Protein AF-A0A529QCH9-F1 (afdb_monomer)

pLDDT: mean 93.93, std 7.93, range [54.91, 98.25]

Structure (mmCIF, N/CA/C/O backbone):
data_AF-A0A529QCH9-F1
#
_entry.id   AF-A0A529QCH9-F1
#
loop_
_atom_site.group_PDB
_atom_site.id
_atom_site.type_symbol
_atom_site.label_atom_id
_atom_site.label_alt_id
_atom_site.label_comp_id
_atom_site.label_asym_id
_atom_site.label_entity_id
_atom_site.label_seq_id
_atom_site.pdbx_PDB_ins_code
_atom_site.Cartn_x
_atom_site.Cartn_y
_atom_site.Cartn_z
_atom_site.occupancy
_atom_site.B_iso_or_equiv
_atom_site.auth_seq_id
_atom_site.auth_comp_id
_atom_site.auth_asym_id
_atom_site.auth_atom_id
_atom_site.pdbx_PDB_model_num
ATOM 1 N N . TYR A 1 1 ? 5.874 15.852 8.436 1.00 75.69 1 TYR A N 1
ATOM 2 C CA . TYR A 1 1 ? 4.615 16.433 7.906 1.00 75.69 1 TYR A CA 1
ATOM 3 C C . TYR A 1 1 ? 3.655 15.337 7.453 1.00 75.69 1 TYR A C 1
ATOM 5 O O . TYR A 1 1 ? 2.592 15.223 8.047 1.00 75.69 1 TYR A O 1
ATOM 13 N N . TYR A 1 2 ? 4.035 14.491 6.486 1.00 88.88 2 TYR A N 1
ATOM 14 C CA . TYR A 1 2 ? 3.192 13.389 5.994 1.00 88.88 2 TYR A CA 1
ATOM 15 C C . TYR A 1 2 ? 2.826 12.339 7.052 1.00 88.88 2 TYR A C 1
ATOM 17 O O . TYR A 1 2 ? 1.695 11.874 7.067 1.00 88.88 2 TYR A O 1
ATOM 25 N N . GLU A 1 3 ? 3.727 12.028 7.984 1.00 90.94 3 GLU A N 1
ATOM 26 C CA . GLU A 1 3 ? 3.478 11.019 9.028 1.00 90.94 3 GLU A CA 1
ATOM 27 C C . GLU A 1 3 ? 2.285 11.353 9.936 1.00 90.94 3 GLU A C 1
ATOM 29 O O . GLU A 1 3 ? 1.510 10.470 10.289 1.00 90.94 3 GLU A O 1
ATOM 34 N N . HIS A 1 4 ? 2.072 12.630 10.274 1.00 92.94 4 HIS A N 1
ATOM 35 C CA . HIS A 1 4 ? 0.917 13.028 11.088 1.00 92.94 4 HIS A CA 1
ATOM 36 C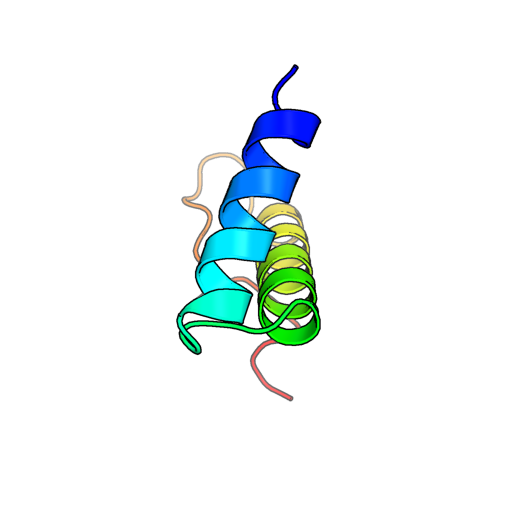 C . HIS A 1 4 ? -0.404 12.878 10.331 1.00 92.94 4 HIS A C 1
ATOM 38 O O . HIS A 1 4 ? -1.413 12.489 10.917 1.00 92.94 4 HIS A O 1
ATOM 44 N N . TRP A 1 5 ? -0.394 13.163 9.028 1.00 94.94 5 TRP A N 1
ATOM 45 C CA . TRP A 1 5 ? -1.550 12.944 8.163 1.00 94.94 5 TRP A CA 1
ATOM 46 C C . T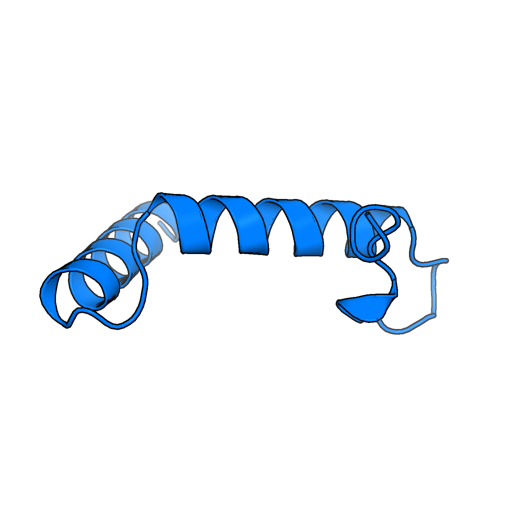RP A 1 5 ? -1.843 11.455 7.986 1.00 94.94 5 TRP A C 1
ATOM 48 O O . TRP A 1 5 ? -3.000 11.049 8.077 1.00 94.94 5 TRP A O 1
ATOM 58 N N . LEU A 1 6 ? -0.802 10.644 7.800 1.00 93.25 6 LEU A N 1
ATOM 59 C CA . LEU A 1 6 ? -0.921 9.196 7.685 1.00 93.25 6 LEU A CA 1
ATOM 60 C C . LEU A 1 6 ? -1.514 8.586 8.962 1.00 93.25 6 LEU A C 1
ATOM 62 O O . LEU A 1 6 ? -2.521 7.889 8.890 1.00 93.25 6 LEU A O 1
ATOM 66 N N . ALA A 1 7 ? -0.985 8.951 10.132 1.00 94.12 7 ALA A N 1
ATOM 67 C CA . ALA A 1 7 ? -1.497 8.475 11.416 1.00 94.12 7 ALA A CA 1
ATOM 68 C C . ALA A 1 7 ? -2.974 8.854 11.644 1.00 94.12 7 ALA A C 1
ATOM 70 O O . ALA A 1 7 ? -3.758 8.068 12.180 1.00 94.12 7 ALA A O 1
ATOM 71 N N . ALA A 1 8 ? -3.381 10.058 11.224 1.00 95.56 8 ALA A N 1
ATOM 72 C CA . ALA A 1 8 ? -4.778 10.476 11.297 1.00 95.56 8 ALA A CA 1
ATOM 73 C C . ALA A 1 8 ? -5.679 9.633 10.377 1.00 95.56 8 ALA A C 1
ATOM 75 O O . ALA A 1 8 ? -6.771 9.234 10.789 1.00 95.56 8 ALA A O 1
ATOM 76 N N . LEU A 1 9 ? -5.223 9.331 9.159 1.00 95.50 9 LEU A N 1
ATOM 77 C CA . LEU A 1 9 ? -5.959 8.507 8.203 1.00 95.50 9 LEU A CA 1
ATOM 78 C C . LEU A 1 9 ? -6.090 7.053 8.677 1.00 95.50 9 LEU A C 1
ATOM 80 O O . LEU A 1 9 ? -7.195 6.515 8.670 1.00 95.50 9 LEU A O 1
ATOM 84 N N . GLU A 1 10 ? -5.005 6.443 9.154 1.00 95.88 10 GLU A N 1
ATOM 85 C CA . GLU A 1 10 ? -5.008 5.086 9.722 1.00 95.88 10 GLU A CA 1
ATOM 86 C C . GLU A 1 10 ? -6.003 4.964 10.879 1.00 95.88 10 GLU A C 1
ATOM 88 O O . GLU A 1 10 ? -6.796 4.022 10.945 1.00 95.88 10 GLU A O 1
ATOM 93 N N . LYS A 1 11 ? -6.041 5.973 11.757 1.00 95.62 11 LYS A N 1
ATOM 94 C CA . LYS A 1 11 ? -7.023 6.033 12.842 1.00 95.62 11 LYS A CA 1
ATOM 95 C C . LYS A 1 11 ? -8.458 6.081 12.314 1.00 95.62 11 LYS A C 1
ATOM 97 O O . LYS A 1 11 ? -9.329 5.415 12.871 1.00 95.62 11 LYS A O 1
ATOM 102 N N . LEU A 1 12 ? -8.727 6.859 11.265 1.00 97.31 12 LEU A N 1
ATOM 103 C CA . LEU A 1 12 ? -10.063 6.938 10.669 1.00 97.31 12 LEU A CA 1
ATOM 104 C C . LEU A 1 12 ? -10.495 5.610 10.041 1.00 97.31 12 LEU A C 1
ATOM 106 O O . LEU A 1 12 ? -11.653 5.228 10.203 1.00 97.31 12 LEU A O 1
ATOM 110 N N . LEU A 1 13 ? -9.587 4.907 9.360 1.00 96.44 13 LEU A N 1
ATOM 111 C CA . LEU A 1 13 ? -9.858 3.585 8.786 1.00 96.44 13 LEU A CA 1
ATOM 112 C C . LEU A 1 13 ? -10.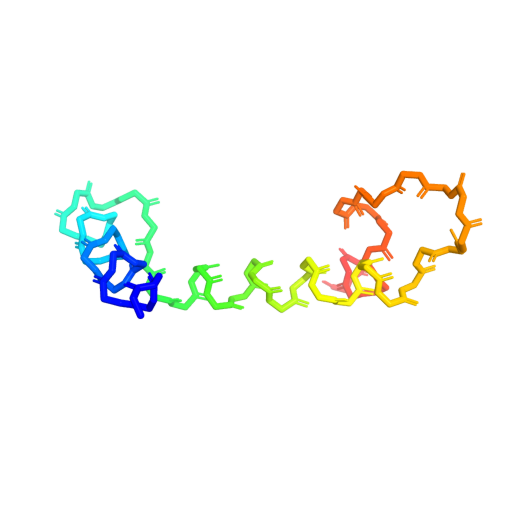221 2.569 9.872 1.00 96.4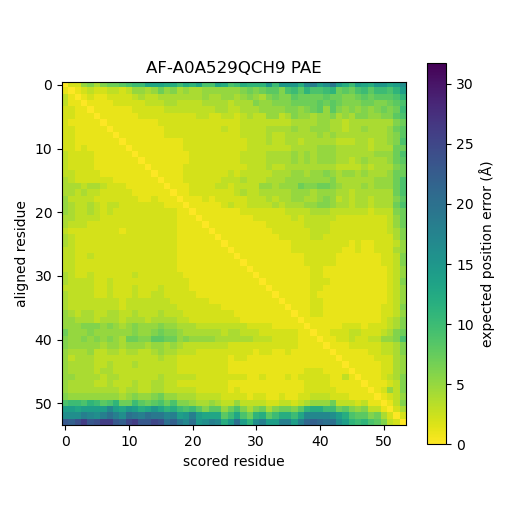4 13 LEU A C 1
ATOM 114 O O . LEU A 1 13 ? -11.230 1.874 9.737 1.00 96.44 13 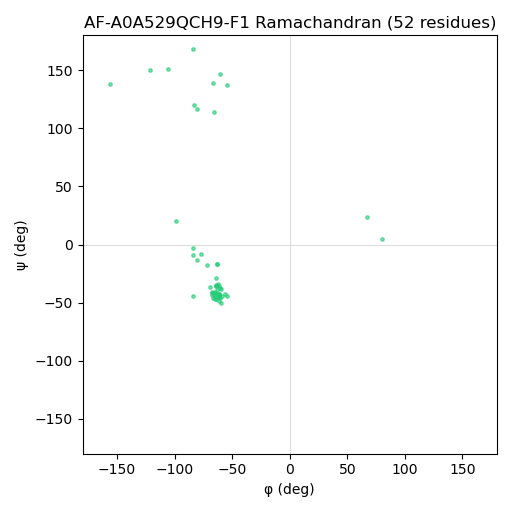LEU A O 1
ATOM 118 N N . ALA A 1 14 ? -9.466 2.556 10.974 1.00 96.06 14 ALA A N 1
ATOM 119 C CA . ALA A 1 14 ? -9.715 1.664 12.101 1.00 96.06 14 ALA A CA 1
ATOM 120 C C . ALA A 1 14 ? -11.056 1.965 12.790 1.00 96.06 14 ALA A C 1
ATOM 122 O O . ALA A 1 14 ? -11.859 1.062 13.007 1.00 96.06 14 ALA A O 1
ATOM 123 N N . VAL A 1 15 ? -11.346 3.241 13.079 1.00 97.31 15 VAL A N 1
ATOM 124 C CA . VAL A 1 15 ? -12.613 3.660 13.714 1.00 97.31 15 VAL A CA 1
ATOM 125 C C . VAL A 1 15 ? -13.826 3.325 12.843 1.00 97.31 15 VAL A C 1
ATOM 127 O O . VAL A 1 15 ? -14.891 3.008 13.365 1.00 97.31 15 VAL A O 1
ATOM 130 N N . LYS A 1 16 ? -13.677 3.386 11.518 1.00 96.81 16 LYS A N 1
ATOM 131 C CA . LYS A 1 16 ? -14.741 3.049 10.563 1.00 96.81 16 LYS A CA 1
ATOM 132 C C . LYS A 1 16 ? -14.843 1.548 10.265 1.00 96.81 16 LYS A C 1
ATOM 134 O O . LYS A 1 16 ? -15.731 1.167 9.511 1.00 96.81 16 LYS A O 1
ATOM 139 N N . GLY A 1 17 ? -13.959 0.717 10.822 1.00 95.50 17 GLY A N 1
ATOM 140 C CA . GLY A 1 17 ? -13.930 -0.726 10.571 1.00 95.50 17 GLY A CA 1
ATOM 141 C C . GLY A 1 17 ? -13.544 -1.105 9.137 1.00 95.50 17 GLY A C 1
ATOM 142 O O . GLY A 1 17 ? -13.920 -2.176 8.679 1.00 95.50 17 GLY A O 1
ATOM 143 N N . VAL A 1 18 ? -12.837 -0.226 8.416 1.00 97.12 18 VAL A N 1
ATOM 144 C CA . VAL A 1 18 ? -12.431 -0.460 7.017 1.00 97.12 18 VAL A CA 1
ATOM 145 C C . VAL A 1 18 ? -11.145 -1.280 6.940 1.00 97.12 18 VAL A C 1
ATOM 147 O O . VAL A 1 18 ? -11.050 -2.194 6.130 1.00 97.12 18 VAL A O 1
ATOM 150 N N . ALA A 1 19 ? -10.157 -0.938 7.767 1.00 95.88 19 ALA A N 1
ATOM 151 C CA . ALA A 1 19 ? -8.880 -1.636 7.874 1.00 95.88 19 ALA A CA 1
ATOM 152 C C . ALA A 1 19 ? -8.269 -1.366 9.252 1.00 95.88 19 ALA A C 1
ATOM 154 O O . ALA A 1 19 ? -8.324 -0.237 9.750 1.00 95.88 19 ALA A O 1
ATOM 155 N N . GLY A 1 20 ? -7.703 -2.397 9.875 1.00 95.38 20 GLY A N 1
ATOM 156 C CA . GLY A 1 20 ? -6.939 -2.276 11.109 1.00 95.38 20 GLY A CA 1
ATOM 157 C C . GLY A 1 20 ? -5.483 -1.895 10.848 1.00 95.38 20 GLY A C 1
ATOM 158 O O . GLY A 1 20 ? -4.987 -1.977 9.726 1.00 95.38 20 GLY A O 1
ATOM 159 N N . LYS A 1 21 ? -4.763 -1.528 11.914 1.00 92.94 21 LYS A N 1
ATOM 160 C CA . LYS A 1 21 ? -3.329 -1.215 11.826 1.00 92.94 21 LYS A CA 1
ATOM 161 C C . LYS A 1 21 ? -2.524 -2.352 11.183 1.00 92.94 21 LYS A C 1
ATOM 163 O O . LYS A 1 21 ? -1.716 -2.093 10.305 1.00 92.94 21 LYS A O 1
ATOM 168 N N . ASN A 1 22 ? -2.790 -3.598 11.573 1.00 94.75 22 ASN A N 1
ATOM 169 C CA . ASN A 1 22 ? -2.073 -4.753 11.030 1.00 94.75 22 ASN A CA 1
ATOM 170 C C . ASN A 1 22 ? -2.326 -4.951 9.528 1.00 94.75 22 ASN A C 1
ATOM 172 O O . ASN A 1 22 ? -1.411 -5.349 8.817 1.00 94.75 22 ASN A O 1
ATOM 176 N N . ASP A 1 23 ? -3.536 -4.653 9.045 1.00 95.19 23 ASP A N 1
ATOM 177 C CA . ASP A 1 23 ? -3.871 -4.757 7.621 1.00 95.19 23 ASP A CA 1
ATOM 178 C C . ASP A 1 23 ? -3.101 -3.707 6.812 1.00 95.19 23 ASP A C 1
ATOM 180 O O . ASP A 1 23 ? -2.526 -4.014 5.768 1.00 95.19 23 ASP A O 1
ATOM 184 N N . VAL A 1 24 ? -3.045 -2.472 7.327 1.00 95.44 24 VAL A N 1
ATOM 185 C CA . VAL A 1 24 ? -2.280 -1.376 6.716 1.00 95.44 24 VAL A CA 1
ATOM 186 C C . VAL A 1 24 ? -0.783 -1.685 6.730 1.00 95.44 24 VAL A C 1
ATOM 188 O O . VAL A 1 24 ? -0.136 -1.560 5.693 1.00 95.44 24 VAL A O 1
ATOM 191 N N . ASP A 1 25 ? -0.246 -2.141 7.863 1.00 95.12 25 ASP A N 1
ATOM 192 C CA . ASP A 1 25 ? 1.170 -2.493 8.007 1.00 95.12 25 ASP A CA 1
ATOM 193 C C . ASP A 1 25 ? 1.550 -3.643 7.052 1.00 95.12 25 ASP A C 1
ATOM 195 O O . ASP A 1 25 ? 2.586 -3.590 6.384 1.00 95.12 25 ASP A O 1
ATOM 199 N N . ALA A 1 26 ? 0.695 -4.664 6.926 1.00 95.88 26 ALA A N 1
ATOM 200 C CA . ALA A 1 26 ? 0.914 -5.782 6.011 1.00 95.88 26 ALA A CA 1
ATOM 201 C C . ALA A 1 26 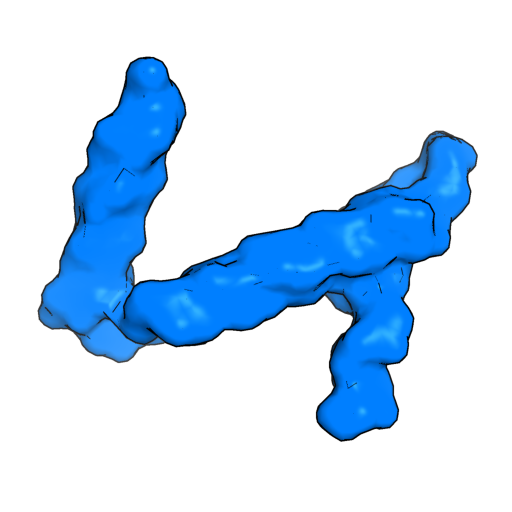? 0.893 -5.337 4.542 1.00 95.88 26 ALA A C 1
ATOM 203 O O . ALA A 1 26 ? 1.760 -5.743 3.763 1.00 95.88 26 ALA A O 1
ATOM 204 N N . LEU A 1 27 ? -0.063 -4.483 4.167 1.00 96.06 27 LEU A N 1
ATOM 205 C CA . LEU A 1 27 ? -0.171 -3.957 2.810 1.00 96.06 27 LEU A CA 1
ATOM 206 C C . LEU A 1 27 ? 1.006 -3.035 2.467 1.00 96.06 27 LEU A C 1
ATOM 208 O O . LEU A 1 27 ? 1.548 -3.127 1.368 1.00 96.06 27 LEU A O 1
ATOM 212 N N . ALA A 1 28 ? 1.444 -2.190 3.402 1.00 96.31 28 ALA A N 1
ATOM 213 C CA . ALA A 1 28 ? 2.624 -1.346 3.230 1.00 96.31 28 ALA A CA 1
ATOM 214 C C . ALA A 1 28 ? 3.884 -2.193 3.000 1.00 96.31 28 ALA A C 1
ATOM 216 O O . ALA A 1 28 ? 4.624 -1.948 2.047 1.00 96.31 28 ALA A O 1
ATOM 217 N N . ALA A 1 29 ? 4.078 -3.246 3.801 1.00 97.19 29 ALA A N 1
ATOM 218 C CA . ALA A 1 29 ? 5.192 -4.173 3.632 1.00 97.19 29 ALA A CA 1
ATOM 219 C C . ALA A 1 29 ? 5.125 -4.938 2.295 1.00 97.19 29 ALA A C 1
ATOM 221 O O . ALA A 1 29 ? 6.158 -5.204 1.682 1.00 97.19 29 ALA A O 1
ATOM 222 N N . ALA A 1 30 ? 3.926 -5.297 1.823 1.00 98.00 30 ALA A N 1
ATOM 223 C CA . ALA A 1 30 ? 3.744 -5.923 0.513 1.00 98.00 30 ALA A CA 1
ATOM 224 C C . ALA A 1 30 ? 4.134 -4.975 -0.630 1.00 98.00 30 ALA A C 1
ATOM 226 O O . ALA A 1 30 ? 4.886 -5.361 -1.523 1.00 98.00 30 ALA A O 1
ATOM 227 N N . TRP A 1 31 ? 3.710 -3.710 -0.563 1.00 97.94 31 TRP A N 1
ATOM 228 C CA . TRP A 1 31 ? 4.110 -2.687 -1.531 1.00 97.94 31 TRP A CA 1
ATOM 229 C C . TRP A 1 31 ? 5.612 -2.401 -1.514 1.00 97.94 31 TRP A C 1
ATOM 231 O O . TRP A 1 31 ? 6.204 -2.231 -2.578 1.00 97.94 31 TRP A O 1
ATOM 241 N N . GLU A 1 32 ? 6.244 -2.381 -0.339 1.00 98.00 32 GLU A N 1
ATOM 242 C CA . GLU A 1 32 ? 7.697 -2.228 -0.213 1.00 98.00 32 GLU A CA 1
ATOM 243 C C . GLU A 1 32 ? 8.429 -3.371 -0.931 1.00 98.00 32 GLU A C 1
ATOM 245 O O . GLU A 1 32 ? 9.279 -3.131 -1.793 1.00 98.00 32 GLU A O 1
ATOM 250 N N . ARG A 1 33 ? 8.043 -4.624 -0.664 1.00 97.88 33 ARG A N 1
ATOM 251 C CA . ARG A 1 33 ? 8.623 -5.792 -1.343 1.00 97.88 33 ARG A CA 1
ATOM 252 C C . ARG A 1 33 ? 8.372 -5.777 -2.851 1.00 97.88 33 ARG A C 1
ATOM 254 O O . ARG A 1 33 ? 9.300 -6.040 -3.614 1.00 97.88 33 ARG A O 1
ATOM 261 N N . ALA A 1 34 ? 7.161 -5.428 -3.285 1.00 98.25 34 ALA A N 1
ATOM 262 C CA . ALA A 1 34 ? 6.825 -5.278 -4.698 1.00 98.25 34 ALA A CA 1
ATOM 263 C C . ALA A 1 34 ? 7.700 -4.220 -5.387 1.00 98.25 34 ALA A C 1
ATOM 265 O O . ALA A 1 34 ? 8.219 -4.458 -6.479 1.00 98.25 34 ALA A O 1
ATOM 266 N N . ALA A 1 35 ? 7.915 -3.069 -4.744 1.00 97.94 35 ALA A N 1
ATOM 267 C CA . ALA A 1 35 ? 8.788 -2.018 -5.256 1.00 97.94 35 ALA A CA 1
ATOM 268 C C . ALA A 1 35 ? 10.234 -2.510 -5.407 1.00 97.94 35 ALA A C 1
ATOM 270 O O . ALA A 1 35 ? 10.838 -2.302 -6.457 1.00 97.94 35 ALA A O 1
ATOM 271 N N . HIS A 1 36 ? 10.762 -3.226 -4.408 1.00 97.56 36 HIS A N 1
ATOM 272 C CA . HIS A 1 36 ? 12.102 -3.818 -4.462 1.00 97.56 36 HIS A CA 1
ATOM 273 C C . HIS A 1 36 ? 12.259 -4.891 -5.547 1.00 97.56 36 HIS A C 1
ATOM 275 O O . HIS A 1 36 ? 13.327 -5.001 -6.148 1.00 97.56 36 HIS A O 1
ATOM 281 N N . ALA A 1 37 ? 11.217 -5.681 -5.803 1.00 97.19 37 ALA A N 1
ATOM 282 C CA . ALA A 1 37 ? 11.234 -6.738 -6.811 1.00 97.19 37 ALA A CA 1
ATOM 283 C C . ALA A 1 37 ? 11.005 -6.224 -8.245 1.00 97.19 37 ALA A C 1
ATOM 285 O O . ALA A 1 37 ? 11.244 -6.957 -9.205 1.00 97.19 37 ALA A O 1
ATOM 286 N N . THR A 1 38 ? 10.551 -4.978 -8.413 1.00 97.88 38 THR A N 1
ATOM 287 C CA . THR A 1 38 ? 10.237 -4.401 -9.725 1.00 97.88 38 THR A CA 1
ATOM 288 C C . THR A 1 38 ? 11.504 -3.856 -10.399 1.00 97.88 38 THR A C 1
ATOM 290 O O . THR A 1 38 ? 12.117 -2.921 -9.882 1.00 97.88 38 THR A O 1
ATOM 293 N N . PRO A 1 39 ? 11.898 -4.357 -11.587 1.00 97.56 39 PRO A N 1
ATOM 294 C CA . PRO A 1 39 ? 13.019 -3.792 -12.332 1.00 97.56 39 PRO A CA 1
ATOM 295 C C . PRO A 1 39 ? 12.786 -2.324 -12.707 1.00 97.56 39 PRO A C 1
ATOM 297 O O . PRO A 1 39 ? 11.667 -1.918 -13.028 1.00 97.56 39 PRO A O 1
ATOM 300 N N . HIS A 1 40 ? 13.856 -1.529 -12.752 1.00 95.31 40 HIS A N 1
ATOM 301 C CA . HIS A 1 40 ? 13.764 -0.131 -13.173 1.00 95.31 40 HIS A CA 1
ATOM 302 C C . HIS A 1 40 ? 13.101 0.014 -14.554 1.00 95.31 40 HIS A C 1
ATOM 304 O O . HIS A 1 40 ? 13.381 -0.739 -15.487 1.00 95.31 40 HIS A O 1
ATOM 310 N N . GLY A 1 41 ? 12.213 1.003 -14.683 1.00 96.44 41 GLY A N 1
ATOM 311 C CA . GLY A 1 41 ? 11.451 1.249 -15.911 1.00 96.44 41 GLY A CA 1
ATOM 312 C C . GLY A 1 41 ? 10.230 0.340 -16.101 1.00 96.44 41 GLY A C 1
ATOM 313 O O . GLY A 1 41 ? 9.578 0.418 -17.143 1.00 96.44 41 GLY A O 1
ATOM 314 N N . LYS A 1 42 ? 9.899 -0.512 -15.123 1.00 97.94 42 LYS A N 1
ATOM 315 C CA . LYS A 1 42 ? 8.650 -1.285 -15.085 1.00 97.94 42 LYS A CA 1
ATOM 316 C C . LYS A 1 42 ? 7.686 -0.708 -14.039 1.00 97.94 42 LYS A C 1
ATOM 318 O O . LYS A 1 42 ? 8.138 -0.098 -13.071 1.00 97.94 42 LYS A O 1
ATOM 323 N N . PRO A 1 43 ? 6.364 -0.854 -14.236 1.00 97.88 43 PRO A N 1
ATOM 324 C CA . PRO A 1 43 ? 5.384 -0.428 -13.244 1.00 97.88 43 PRO A CA 1
ATOM 325 C C . PRO A 1 43 ? 5.495 -1.278 -11.975 1.00 97.88 43 PRO A C 1
ATOM 327 O O . PRO A 1 43 ? 5.640 -2.499 -12.054 1.00 97.88 43 PRO A O 1
ATOM 330 N N . ILE A 1 44 ? 5.388 -0.626 -10.816 1.00 97.69 44 ILE A N 1
ATOM 331 C CA . ILE A 1 44 ? 5.272 -1.307 -9.526 1.00 97.69 44 ILE A CA 1
ATOM 332 C C . ILE A 1 44 ? 3.812 -1.722 -9.369 1.00 97.69 44 ILE A C 1
ATOM 334 O O . ILE A 1 44 ? 2.923 -0.872 -9.327 1.00 97.69 44 ILE A O 1
ATOM 338 N N . LEU A 1 45 ? 3.579 -3.026 -9.310 1.00 97.75 45 LEU A N 1
ATOM 339 C CA . LEU A 1 45 ? 2.272 -3.640 -9.116 1.00 97.75 45 LEU A CA 1
ATOM 340 C C . LEU A 1 45 ? 2.327 -4.510 -7.857 1.00 97.75 45 LEU A C 1
ATOM 342 O O . LEU A 1 45 ? 3.392 -5.037 -7.541 1.00 97.75 45 LEU A O 1
ATOM 346 N N . LEU A 1 46 ? 1.215 -4.673 -7.138 1.00 96.62 46 LEU A N 1
ATOM 347 C CA . LEU A 1 46 ? 1.206 -5.460 -5.897 1.00 96.62 46 LEU A CA 1
ATOM 348 C C . LEU A 1 46 ? 1.539 -6.938 -6.164 1.00 96.62 46 LEU A C 1
ATOM 350 O O . LEU A 1 46 ? 2.165 -7.593 -5.339 1.00 96.62 46 LEU A O 1
ATOM 354 N N . GLU A 1 47 ? 1.206 -7.437 -7.354 1.00 96.62 4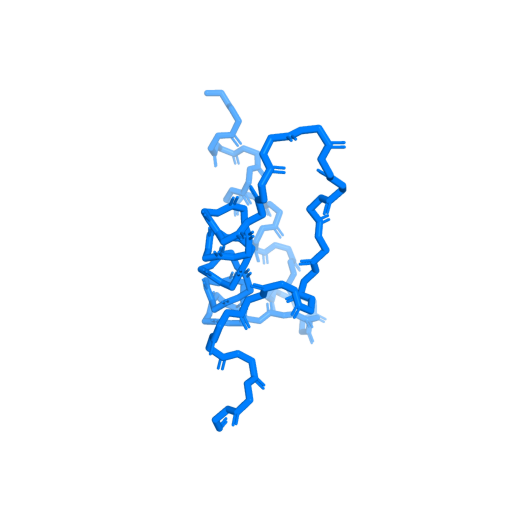7 GLU A N 1
ATOM 355 C CA . GLU A 1 47 ? 1.533 -8.776 -7.853 1.00 96.62 47 GLU A CA 1
ATOM 356 C C . GLU A 1 47 ? 3.044 -9.015 -7.992 1.00 96.62 47 GLU A C 1
ATOM 358 O O . GLU A 1 47 ? 3.481 -10.161 -8.079 1.00 96.62 47 GLU A O 1
ATOM 363 N N . ASN A 1 48 ? 3.850 -7.949 -7.995 1.00 96.50 48 ASN A N 1
ATOM 364 C CA . ASN A 1 48 ? 5.304 -8.062 -7.988 1.00 96.50 48 ASN A CA 1
ATOM 365 C C . ASN A 1 48 ? 5.843 -8.422 -6.592 1.00 96.50 48 ASN A C 1
ATOM 367 O O . ASN A 1 48 ? 7.039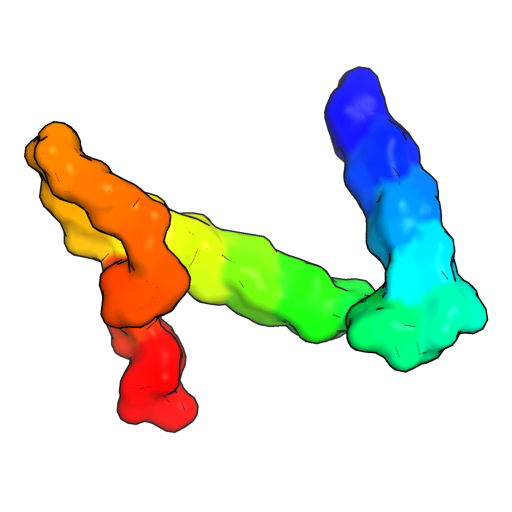 -8.673 -6.468 1.00 96.50 48 ASN A O 1
ATOM 371 N N . ASP A 1 49 ? 5.013 -8.431 -5.539 1.00 97.69 49 ASP A N 1
ATOM 372 C CA . ASP A 1 49 ? 5.432 -8.850 -4.202 1.00 97.69 49 ASP A CA 1
ATOM 373 C C . ASP A 1 49 ? 5.792 -10.353 -4.187 1.00 97.69 49 ASP A C 1
ATOM 375 O O . ASP A 1 49 ? 4.903 -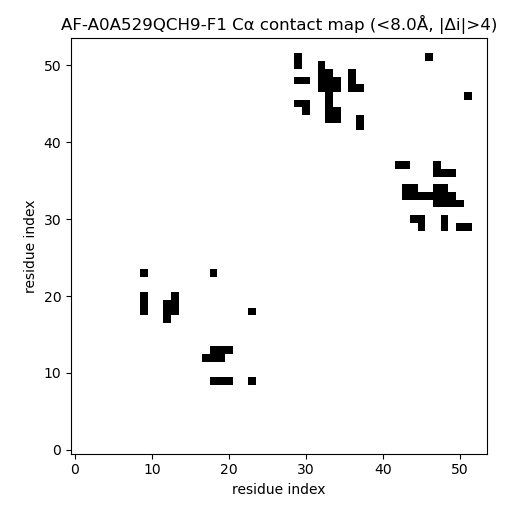11.203 -4.301 1.00 97.69 49 ASP A O 1
ATOM 379 N N . PRO A 1 50 ? 7.068 -10.729 -3.961 1.00 95.19 50 PRO A N 1
ATOM 380 C CA . PRO A 1 50 ? 7.473 -12.132 -3.864 1.00 95.19 50 PRO A CA 1
ATOM 381 C C . PRO A 1 50 ? 6.820 -12.880 -2.687 1.00 95.19 50 PRO A C 1
ATOM 383 O O . PRO A 1 50 ? 6.828 -14.110 -2.664 1.00 95.19 50 PRO A O 1
ATOM 386 N N . GLY A 1 51 ? 6.266 -12.164 -1.704 1.00 91.19 51 GLY A N 1
ATOM 387 C CA . GLY A 1 51 ? 5.533 -12.722 -0.569 1.00 91.19 51 GLY A CA 1
ATOM 388 C C . GLY A 1 51 ? 4.052 -13.017 -0.837 1.00 91.19 51 GLY A C 1
ATOM 389 O O . GLY A 1 51 ? 3.428 -13.657 0.004 1.00 91.19 51 GLY A O 1
ATOM 390 N N . ALA A 1 52 ? 3.490 -12.600 -1.979 1.00 78.12 52 ALA A N 1
ATOM 391 C CA . ALA A 1 52 ? 2.056 -12.725 -2.266 1.00 78.12 52 ALA A CA 1
ATOM 392 C C . ALA A 1 52 ? 1.582 -14.166 -2.548 1.00 78.12 52 ALA A C 1
ATOM 394 O O . ALA A 1 52 ? 0.387 -14.438 -2.492 1.00 78.12 52 ALA A O 1
ATOM 395 N N . SER A 1 53 ? 2.496 -15.093 -2.861 1.00 64.25 53 SER A N 1
ATOM 396 C CA . SER A 1 53 ? 2.173 -16.488 -3.227 1.00 64.25 53 SER A CA 1
ATOM 397 C C . SER A 1 53 ? 2.323 -17.500 -2.079 1.00 64.25 53 SER A C 1
ATOM 399 O O . SER A 1 53 ? 2.506 -18.689 -2.350 1.00 64.25 53 SER A O 1
ATOM 401 N N . ARG A 1 54 ? 2.307 -17.062 -0.813 1.00 54.91 54 ARG A N 1
ATOM 402 C CA . ARG A 1 54 ? 2.477 -17.948 0.350 1.00 54.91 54 ARG A CA 1
ATOM 403 C C . ARG A 1 54 ? 1.207 -18.108 1.171 1.00 54.91 54 ARG A C 1
ATOM 405 O O . ARG A 1 54 ? 0.516 -17.092 1.379 1.00 54.91 54 ARG A O 1
#

Radius of gyration: 13.41 Å; Cα contacts (8 Å, |Δi|>4): 40; chains: 1; bounding box: 28×34×30 Å

Foldseek 3Di:
DVVVVVVVVQVVCVVVVNDHPVRVVVQVVLQVQQVVQDDPPDDRDSVSRPPPVD

Sequence (54 aa):
YYEHWLAALEKLLAVKGVAGKNDVDALAAAWERAAHATPHGKPILLENDPGASR

Solvent-accessible surface area (backbone atoms only — not comparable to full-atom values): 3224 Å² total; per-residue (Å²): 117,66,65,65,55,48,55,53,49,54,51,51,32,39,76,68,71,75,41,48,71,67,56,51,53,51,51,52,53,38,45,51,44,4,50,74,62,37,57,90,96,54,82,72,44,68,86,42,14,85,72,73,87,113

Mean predicted aligned error: 3.46 Å

Secondary structure (DSSP, 8-state):
-HHHHHHHHHHHHHHTTS--HHHHHHHHHHHHHHHHHSPTTS---GGG-TTTT-